Protein AF-A0A151IA09-F1 (afdb_monomer_lite)

pLDDT: mean 83.55, std 8.41, range [50.62, 93.25]

InterPro domains:
  IPR008906 HAT, C-terminal dimerisation domain [PF05699] (2-46)
  IPR012337 Ribonuclease H-like superfamily [SSF53098] (2-50)

Radius of gyration: 20.12 Å; chains: 1; bounding box: 46×38×45 Å

Structure (mmCIF, N/CA/C/O backbone):
data_AF-A0A151IA09-F1
#
_entry.id   AF-A0A151IA09-F1
#
loop_
_atom_site.group_PDB
_atom_site.id
_atom_site.type_symbol
_atom_site.label_atom_id
_atom_site.label_alt_id
_atom_site.label_comp_id
_atom_site.label_asym_id
_atom_site.label_entity_id
_atom_site.label_seq_id
_atom_site.pdbx_PDB_ins_code
_atom_site.Cartn_x
_atom_site.Cartn_y
_atom_site.Cartn_z
_atom_site.occupancy
_atom_site.B_iso_or_equiv
_atom_site.auth_seq_id
_atom_site.auth_comp_id
_atom_site.auth_asym_id
_atom_site.auth_atom_id
_atom_site.pdbx_PDB_model_num
ATOM 1 N N . MET A 1 1 ? 14.567 -18.422 -20.716 1.00 65.06 1 MET A N 1
ATOM 2 C CA . MET A 1 1 ? 13.732 -17.456 -19.955 1.00 65.06 1 MET A CA 1
ATOM 3 C C . MET A 1 1 ? 14.309 -17.202 -18.546 1.00 65.06 1 MET A C 1
ATOM 5 O O . MET A 1 1 ? 13.610 -17.335 -17.549 1.00 65.06 1 MET A O 1
ATOM 9 N N . ILE A 1 2 ? 15.602 -16.855 -18.456 1.00 83.81 2 ILE A N 1
ATOM 10 C CA . ILE A 1 2 ? 16.317 -16.563 -17.190 1.00 83.81 2 ILE A CA 1
ATOM 11 C C . ILE A 1 2 ? 16.802 -15.108 -17.193 1.00 83.81 2 ILE A C 1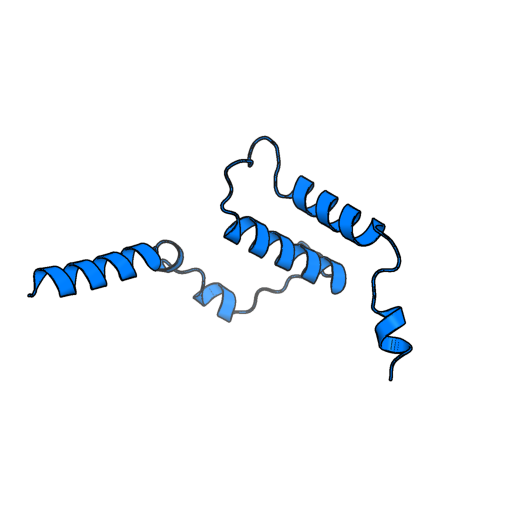
ATOM 13 O O . ILE A 1 2 ? 16.575 -14.390 -16.227 1.00 83.81 2 ILE A O 1
ATOM 17 N N . ALA A 1 3 ? 17.338 -14.641 -18.326 1.00 86.94 3 ALA A N 1
ATOM 18 C CA . ALA A 1 3 ? 17.773 -13.257 -18.514 1.00 86.94 3 ALA A CA 1
ATOM 19 C C . ALA A 1 3 ? 16.685 -12.219 -18.167 1.00 86.94 3 ALA A C 1
ATOM 21 O O . ALA A 1 3 ? 16.947 -11.291 -17.413 1.00 86.94 3 ALA A O 1
ATOM 22 N N . LEU A 1 4 ? 15.441 -12.418 -18.624 1.00 87.25 4 LEU A N 1
ATOM 23 C CA . LEU A 1 4 ? 14.326 -11.511 -18.303 1.00 87.25 4 LEU A CA 1
ATOM 24 C C . LEU A 1 4 ? 13.989 -11.472 -16.805 1.00 87.25 4 LEU A C 1
ATOM 26 O O . LEU A 1 4 ? 13.643 -10.420 -16.281 1.00 87.25 4 LEU A O 1
ATOM 30 N N . LYS A 1 5 ? 14.117 -12.603 -16.099 1.00 86.94 5 LYS A N 1
ATOM 31 C CA . LYS A 1 5 ? 13.884 -12.651 -14.649 1.00 86.94 5 LYS A CA 1
ATOM 32 C C . LYS A 1 5 ? 14.978 -11.892 -13.902 1.00 86.94 5 LYS A C 1
ATOM 34 O O . LYS A 1 5 ? 14.668 -11.134 -12.992 1.00 86.94 5 LYS A O 1
ATOM 39 N N . LEU A 1 6 ? 16.232 -12.033 -14.330 1.00 87.25 6 LEU A N 1
ATOM 40 C CA . LEU A 1 6 ? 17.355 -11.297 -13.752 1.00 87.25 6 LEU A CA 1
ATOM 41 C C . LEU A 1 6 ? 17.205 -9.778 -13.944 1.00 87.25 6 LEU A C 1
ATOM 43 O O . LEU A 1 6 ? 17.431 -9.024 -13.008 1.00 87.25 6 LEU A O 1
ATOM 47 N N . LEU A 1 7 ? 16.739 -9.345 -15.119 1.00 83.50 7 LEU A N 1
ATOM 48 C CA . LEU A 1 7 ? 16.431 -7.940 -15.417 1.00 83.50 7 LEU A CA 1
ATOM 49 C C . LEU A 1 7 ? 15.212 -7.394 -14.652 1.00 83.50 7 LEU A C 1
ATOM 51 O O . LEU A 1 7 ? 15.101 -6.185 -14.478 1.00 83.50 7 LEU A O 1
ATOM 55 N N . SER A 1 8 ? 14.301 -8.259 -14.194 1.00 86.38 8 SER A N 1
ATOM 56 C CA . SER A 1 8 ? 13.146 -7.851 -13.377 1.00 86.38 8 SER A CA 1
ATOM 57 C C . SER A 1 8 ? 13.485 -7.630 -11.901 1.00 86.38 8 SER A C 1
ATOM 59 O O . SER A 1 8 ? 12.692 -7.037 -11.169 1.00 86.38 8 SER A O 1
ATOM 61 N N . LEU A 1 9 ? 14.652 -8.102 -11.453 1.00 85.62 9 LEU A N 1
ATOM 62 C CA . LEU A 1 9 ? 15.099 -7.896 -10.084 1.00 85.62 9 LEU A CA 1
ATOM 63 C C . LEU A 1 9 ? 15.609 -6.459 -9.918 1.00 85.62 9 LEU A C 1
ATOM 65 O O . LEU A 1 9 ? 16.360 -5.965 -10.762 1.00 85.62 9 LEU A O 1
ATOM 69 N N . PRO A 1 10 ? 15.240 -5.772 -8.827 1.00 83.44 10 PRO A N 1
ATOM 70 C CA . PRO A 1 10 ? 15.800 -4.465 -8.531 1.00 83.44 10 PRO A CA 1
ATOM 71 C C . PRO A 1 10 ? 17.307 -4.609 -8.286 1.00 83.44 10 PRO A C 1
ATOM 73 O O . PRO A 1 10 ? 17.732 -5.257 -7.334 1.00 83.44 10 PRO A O 1
ATOM 76 N N . LEU A 1 11 ? 18.116 -3.995 -9.151 1.00 83.19 11 LEU A N 1
ATOM 77 C CA . LEU A 1 11 ? 19.579 -4.066 -9.068 1.00 83.19 11 LEU A CA 1
ATOM 78 C C . LEU A 1 11 ? 20.151 -3.222 -7.914 1.00 83.19 11 LEU A C 1
ATOM 80 O O . LEU A 1 11 ? 21.309 -3.379 -7.541 1.00 83.19 11 LEU A O 1
ATOM 84 N N . SER A 1 12 ? 19.355 -2.299 -7.368 1.00 88.69 12 SER A N 1
ATOM 85 C CA . SER A 1 12 ? 19.781 -1.359 -6.334 1.00 88.69 12 SER A CA 1
ATOM 86 C C . SER A 1 12 ? 18.702 -1.115 -5.284 1.00 88.69 12 SER A C 1
ATOM 88 O O . SER A 1 12 ? 17.500 -1.284 -5.517 1.00 88.69 12 SER A O 1
ATOM 90 N N . ASN A 1 13 ? 19.144 -0.631 -4.124 1.00 90.88 13 ASN A N 1
ATOM 91 C CA . ASN A 1 13 ? 18.269 -0.278 -3.010 1.00 90.88 13 ASN A CA 1
ATOM 92 C C . ASN A 1 13 ? 17.411 0.976 -3.273 1.00 90.88 13 ASN A C 1
ATOM 94 O O . ASN A 1 13 ? 16.465 1.247 -2.537 1.00 90.88 13 ASN A O 1
ATOM 98 N N . ALA A 1 14 ? 17.677 1.712 -4.356 1.00 90.38 14 ALA A N 1
ATOM 99 C CA . ALA A 1 14 ? 16.935 2.919 -4.716 1.00 90.38 14 ALA A CA 1
ATOM 100 C C . ALA A 1 14 ? 15.423 2.662 -4.880 1.00 90.38 14 ALA A C 1
ATOM 102 O O . ALA A 1 14 ? 14.600 3.543 -4.630 1.00 90.38 14 ALA A O 1
ATOM 103 N N . VAL A 1 15 ? 15.034 1.445 -5.281 1.00 87.81 15 VAL A N 1
ATOM 104 C CA . VAL A 1 15 ? 13.619 1.048 -5.370 1.00 87.81 15 VAL A CA 1
ATOM 105 C C . VAL A 1 15 ? 12.975 0.999 -3.984 1.00 87.81 15 VAL A C 1
ATOM 107 O O . VAL A 1 15 ? 11.871 1.508 -3.800 1.00 87.81 15 VAL A O 1
ATOM 110 N N . VAL A 1 16 ? 13.679 0.443 -3.000 1.00 90.81 16 VAL A N 1
ATOM 111 C CA . VAL A 1 16 ? 13.217 0.345 -1.61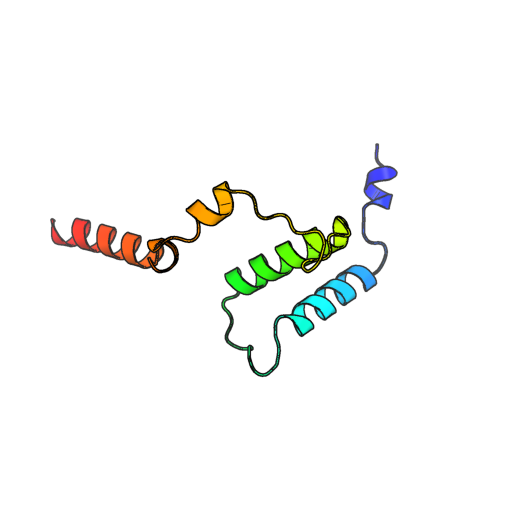1 1.00 90.81 16 VAL A CA 1
ATOM 112 C C . VAL A 1 16 ? 13.155 1.732 -0.967 1.00 90.81 16 VAL A C 1
ATOM 114 O O . VAL A 1 16 ? 12.153 2.078 -0.343 1.00 90.81 16 VAL A O 1
ATOM 117 N N . GLU A 1 17 ? 14.163 2.576 -1.186 1.00 92.81 17 GLU A N 1
ATOM 118 C CA . GLU A 1 17 ? 14.180 3.965 -0.702 1.00 92.81 17 GLU A CA 1
ATOM 119 C C . GLU A 1 17 ? 13.027 4.798 -1.270 1.00 92.81 17 GLU A C 1
ATOM 121 O O . GLU A 1 17 ? 12.390 5.567 -0.545 1.00 92.81 17 GLU A O 1
ATOM 126 N N . ARG A 1 18 ? 12.681 4.594 -2.548 1.00 91.06 18 ARG A N 1
ATOM 127 C CA . ARG A 1 18 ? 11.501 5.219 -3.158 1.00 91.06 18 ARG A CA 1
ATOM 128 C C . ARG A 1 18 ? 10.217 4.801 -2.444 1.00 91.06 18 ARG A C 1
ATOM 130 O O . ARG A 1 18 ? 9.384 5.656 -2.146 1.00 91.06 18 ARG A O 1
ATOM 137 N N . VAL A 1 19 ? 10.060 3.513 -2.134 1.00 91.62 19 VAL A N 1
ATOM 138 C CA . VAL A 1 19 ? 8.903 3.007 -1.378 1.00 91.62 19 VAL A CA 1
ATOM 139 C C . VAL A 1 19 ? 8.865 3.614 0.027 1.00 91.62 19 VAL A C 1
ATOM 141 O O . VAL A 1 19 ? 7.810 4.084 0.453 1.00 91.62 19 VAL A O 1
ATOM 144 N N . PHE A 1 20 ? 10.001 3.711 0.722 1.00 91.88 20 PHE A N 1
ATOM 145 C CA . PHE A 1 20 ? 10.072 4.368 2.030 1.00 91.88 20 PHE A CA 1
ATOM 146 C C . PHE A 1 20 ? 9.712 5.855 1.977 1.00 91.88 20 PHE A C 1
ATOM 148 O O . PHE A 1 20 ? 9.007 6.344 2.859 1.00 91.88 20 PHE A O 1
ATOM 155 N N . SER A 1 21 ? 10.112 6.569 0.925 1.00 93.19 21 SER A N 1
ATOM 156 C CA . SER A 1 21 ? 9.700 7.960 0.707 1.00 93.19 21 SER A CA 1
ATOM 157 C C . SER A 1 21 ? 8.175 8.090 0.564 1.00 93.19 21 SER A C 1
ATOM 159 O O . SER A 1 21 ? 7.549 8.940 1.204 1.00 93.1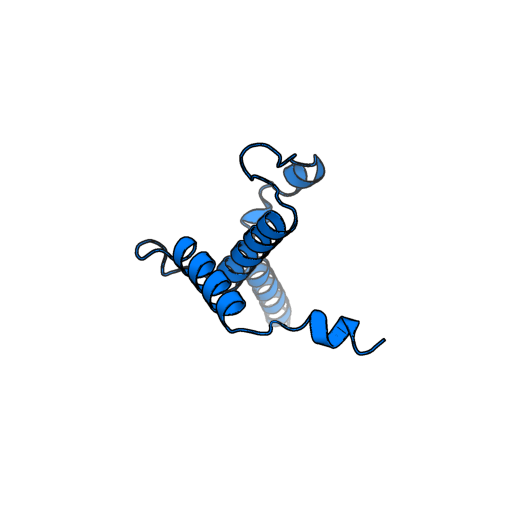9 21 SER A O 1
ATOM 161 N N . ILE A 1 22 ? 7.539 7.180 -0.185 1.00 91.50 22 ILE A N 1
ATOM 162 C CA . ILE A 1 22 ? 6.074 7.120 -0.320 1.00 91.50 22 ILE A CA 1
ATOM 163 C C . ILE A 1 22 ? 5.406 6.813 1.030 1.00 91.50 22 ILE A C 1
ATOM 165 O O . ILE A 1 22 ? 4.407 7.447 1.381 1.00 91.50 22 ILE A O 1
ATOM 169 N N . ILE A 1 23 ? 5.961 5.881 1.809 1.00 92.50 23 ILE A N 1
ATOM 170 C CA . ILE A 1 23 ? 5.466 5.556 3.154 1.00 92.50 23 ILE A CA 1
ATOM 171 C C . ILE A 1 23 ? 5.566 6.774 4.076 1.00 92.50 23 ILE A C 1
ATOM 173 O O . ILE A 1 23 ? 4.604 7.064 4.782 1.00 92.50 23 ILE A O 1
ATOM 177 N N . ASN A 1 24 ? 6.667 7.527 4.037 1.00 91.75 24 ASN A N 1
ATOM 178 C CA . ASN A 1 24 ? 6.842 8.745 4.834 1.00 91.75 24 ASN A CA 1
ATOM 179 C C . ASN A 1 24 ? 5.830 9.842 4.458 1.00 91.75 24 ASN A C 1
ATOM 181 O O . ASN A 1 24 ? 5.333 10.556 5.329 1.00 91.75 24 ASN A O 1
ATOM 185 N N . LEU A 1 25 ? 5.462 9.945 3.177 1.00 89.69 25 LEU A N 1
ATOM 186 C CA . LEU A 1 25 ? 4.387 10.831 2.711 1.00 89.69 25 LEU A CA 1
ATOM 187 C C . LEU A 1 25 ? 3.008 10.424 3.249 1.00 89.69 25 LEU A C 1
ATOM 189 O O . LEU A 1 25 ? 2.170 11.276 3.559 1.00 89.69 25 LEU A O 1
ATOM 193 N N . ILE A 1 26 ? 2.747 9.120 3.350 1.00 89.44 26 ILE A N 1
ATOM 194 C CA . ILE A 1 26 ? 1.500 8.603 3.916 1.00 89.44 26 ILE A CA 1
ATOM 195 C C . ILE A 1 26 ? 1.480 8.812 5.437 1.00 89.44 26 ILE A C 1
ATOM 197 O O . ILE A 1 26 ? 0.545 9.408 5.984 1.00 89.44 26 ILE A O 1
ATOM 201 N N . LYS A 1 27 ? 2.520 8.329 6.117 1.00 90.38 27 LYS A N 1
ATOM 202 C CA . LYS A 1 27 ? 2.660 8.304 7.569 1.00 90.38 27 LYS A CA 1
ATOM 203 C C . LYS A 1 27 ? 3.353 9.576 8.050 1.00 90.38 27 LYS A C 1
ATOM 205 O O . LYS A 1 27 ? 4.534 9.598 8.377 1.00 90.38 27 LYS A O 1
ATOM 210 N N . THR A 1 28 ? 2.578 10.652 8.109 1.00 89.31 28 THR A N 1
ATOM 211 C CA . THR A 1 28 ? 3.043 11.935 8.644 1.00 89.31 28 THR A CA 1
ATOM 212 C C . THR A 1 28 ? 3.080 11.918 10.175 1.00 89.31 28 THR A C 1
ATOM 214 O O . THR A 1 28 ? 2.378 11.129 10.808 1.00 89.31 28 THR A O 1
ATOM 217 N N . LYS A 1 29 ? 3.845 12.832 10.796 1.00 84.06 29 LYS A N 1
ATOM 218 C CA . LYS A 1 29 ? 3.944 12.950 12.269 1.00 84.06 29 LYS A CA 1
ATOM 219 C C . LYS A 1 29 ? 2.571 13.042 12.955 1.00 84.06 29 LYS A C 1
ATOM 221 O O . LYS A 1 29 ? 2.356 12.424 13.990 1.00 84.06 29 LYS A O 1
ATOM 226 N N . ILE A 1 30 ? 1.630 13.750 12.329 1.00 85.81 30 ILE A N 1
ATOM 227 C CA . ILE A 1 30 ? 0.255 13.936 12.820 1.00 85.81 30 ILE A CA 1
ATOM 228 C C . ILE A 1 30 ? -0.584 12.652 12.652 1.00 85.81 30 ILE A C 1
ATOM 230 O O . ILE A 1 30 ? -1.445 12.354 13.472 1.00 85.81 30 ILE A O 1
ATOM 234 N N . ARG A 1 31 ? -0.312 11.844 11.617 1.00 82.94 31 ARG A N 1
ATOM 235 C CA . ARG A 1 31 ? -1.055 10.616 11.274 1.00 82.94 31 ARG A CA 1
ATOM 236 C C . ARG A 1 31 ? -0.274 9.338 11.602 1.00 82.94 31 ARG A C 1
ATOM 238 O O . ARG A 1 31 ? -0.326 8.360 10.861 1.00 82.94 31 ARG A O 1
ATOM 245 N N . ASN A 1 32 ? 0.445 9.325 12.724 1.00 86.19 32 ASN A N 1
ATOM 246 C CA . ASN A 1 32 ? 1.276 8.183 13.124 1.00 86.19 32 ASN A CA 1
ATOM 247 C C . ASN A 1 32 ? 0.453 6.963 13.605 1.00 86.19 32 ASN A C 1
ATOM 249 O O . ASN A 1 32 ? 0.909 5.826 13.502 1.00 86.19 32 ASN A O 1
ATOM 253 N N . ARG A 1 33 ? -0.777 7.175 14.099 1.00 86.31 33 ARG A N 1
ATOM 254 C CA . ARG A 1 33 ? -1.657 6.127 14.665 1.00 86.31 33 ARG A CA 1
ATOM 255 C C . ARG A 1 33 ? -2.564 5.463 13.617 1.00 86.31 33 ARG A C 1
ATOM 257 O O . ARG A 1 33 ? -3.763 5.316 13.834 1.00 86.31 33 ARG A O 1
ATOM 264 N N . MET A 1 34 ? -2.012 5.082 12.468 1.00 86.56 34 MET A N 1
ATOM 265 C CA . MET A 1 34 ? -2.747 4.345 11.430 1.00 86.56 34 MET A CA 1
ATOM 266 C C . MET A 1 34 ? -2.583 2.831 11.620 1.00 86.56 34 MET A C 1
ATOM 268 O O . MET A 1 34 ? -1.498 2.366 11.970 1.00 86.56 34 MET A O 1
ATOM 272 N N . LYS A 1 35 ? -3.642 2.048 11.366 1.00 89.19 35 LYS A N 1
ATOM 273 C CA . LYS A 1 35 ? -3.539 0.581 11.325 1.00 89.19 35 LYS A CA 1
ATOM 274 C C . LYS A 1 35 ? -2.629 0.155 10.171 1.00 89.19 35 LYS A C 1
ATOM 276 O O . LYS A 1 35 ? -2.713 0.717 9.081 1.00 89.19 35 LYS A O 1
ATOM 281 N N . VAL A 1 36 ? -1.819 -0.878 10.392 1.00 89.19 36 VAL A N 1
ATOM 282 C CA . VAL A 1 36 ? -0.876 -1.394 9.382 1.00 89.19 36 VAL A CA 1
ATOM 283 C C . VAL A 1 36 ? -1.600 -1.814 8.097 1.00 89.19 36 VAL A C 1
ATOM 285 O O . VAL A 1 36 ? -1.177 -1.424 7.019 1.00 89.19 36 VAL A O 1
ATOM 288 N N . GLN A 1 37 ? -2.751 -2.484 8.213 1.00 89.06 37 GLN A N 1
ATOM 289 C CA . GLN A 1 37 ? -3.583 -2.886 7.066 1.00 89.06 37 GLN A CA 1
ATOM 290 C C . GLN A 1 37 ? -4.029 -1.693 6.202 1.00 89.06 37 GLN A C 1
ATOM 292 O O . GLN A 1 37 ? -4.060 -1.768 4.978 1.00 89.06 37 GLN A O 1
ATOM 297 N N . THR A 1 38 ? -4.365 -0.561 6.830 1.00 88.44 38 THR A N 1
ATOM 298 C CA . THR A 1 38 ? -4.761 0.659 6.110 1.00 88.44 38 THR A CA 1
ATOM 299 C C . THR A 1 38 ? -3.564 1.312 5.423 1.00 88.44 38 THR A C 1
ATOM 301 O O . THR A 1 38 ? -3.689 1.798 4.301 1.00 88.44 38 THR A O 1
ATOM 304 N N . LEU A 1 39 ? -2.400 1.306 6.080 1.00 92.19 39 LEU A N 1
ATOM 305 C CA . LEU A 1 39 ? -1.153 1.802 5.501 1.00 92.19 39 LEU A CA 1
ATOM 306 C C . LEU A 1 39 ? -0.747 0.979 4.271 1.00 92.19 39 LEU A C 1
ATOM 308 O O . LEU A 1 39 ? -0.400 1.558 3.245 1.00 92.19 39 LEU A O 1
ATOM 312 N N . GLU A 1 40 ? -0.834 -0.347 4.365 1.00 93.19 40 GLU A N 1
ATOM 313 C CA . GLU A 1 40 ? -0.563 -1.280 3.270 1.00 93.19 40 GLU A CA 1
ATOM 314 C C . GLU A 1 40 ? -1.498 -1.037 2.080 1.00 93.19 40 GLU A C 1
ATOM 316 O O . GLU A 1 40 ? -1.028 -0.828 0.962 1.00 93.19 40 GLU A O 1
ATOM 321 N N . ALA A 1 41 ? -2.811 -0.958 2.323 1.00 92.19 41 ALA A N 1
ATOM 322 C CA . ALA A 1 41 ? -3.787 -0.667 1.276 1.00 92.19 41 ALA A CA 1
ATOM 323 C C . ALA A 1 41 ? -3.494 0.670 0.570 1.00 92.19 41 ALA A C 1
ATOM 325 O O . ALA A 1 41 ? -3.522 0.752 -0.658 1.00 92.19 41 ALA A O 1
ATOM 326 N N . LEU A 1 42 ? -3.157 1.718 1.329 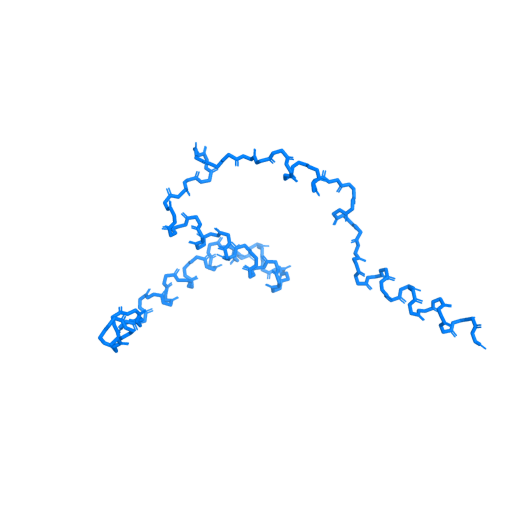1.00 92.12 42 LEU A N 1
ATOM 327 C CA . LEU A 1 42 ? -2.849 3.030 0.761 1.00 92.12 42 LEU A CA 1
ATOM 328 C C . LEU A 1 42 ? -1.528 3.037 -0.023 1.00 92.12 42 LEU A C 1
ATOM 330 O O . LEU A 1 42 ? -1.423 3.721 -1.045 1.00 92.12 42 LEU A O 1
ATOM 334 N N . LEU A 1 43 ? -0.531 2.275 0.432 1.00 93.25 43 LEU A N 1
ATOM 335 C CA . LEU A 1 43 ? 0.732 2.097 -0.276 1.00 93.25 43 LEU A CA 1
ATOM 336 C C . LEU A 1 43 ? 0.513 1.398 -1.623 1.00 93.25 43 LEU A C 1
ATOM 338 O O . LEU A 1 43 ? 0.996 1.892 -2.642 1.00 93.25 43 LEU A O 1
ATOM 342 N N . LEU A 1 44 ? -0.264 0.309 -1.642 1.00 92.56 44 LEU A N 1
ATOM 343 C CA . LEU A 1 44 ? -0.605 -0.428 -2.863 1.00 92.56 44 LEU A CA 1
ATOM 344 C C . LEU A 1 44 ? -1.301 0.466 -3.892 1.00 92.56 44 LEU A C 1
ATOM 346 O O . LEU A 1 44 ? -0.893 0.491 -5.052 1.00 92.56 44 LEU A O 1
ATOM 350 N N . ILE A 1 45 ? -2.292 1.257 -3.464 1.00 90.69 45 ILE A N 1
ATOM 351 C CA . ILE A 1 45 ? -3.006 2.195 -4.345 1.00 90.69 45 ILE A CA 1
ATOM 352 C C . ILE A 1 45 ? -2.034 3.205 -4.971 1.00 90.69 45 ILE A C 1
ATOM 354 O O . ILE A 1 45 ? -2.078 3.451 -6.176 1.00 90.69 45 ILE A O 1
ATOM 358 N N . ARG A 1 46 ? -1.120 3.777 -4.176 1.00 89.75 46 ARG A N 1
ATOM 359 C CA . ARG A 1 46 ? -0.143 4.756 -4.679 1.00 89.75 46 ARG A CA 1
ATOM 360 C C . ARG A 1 46 ? 0.861 4.148 -5.651 1.00 89.75 46 ARG A C 1
ATOM 362 O O . ARG A 1 46 ? 1.169 4.778 -6.659 1.00 89.75 46 ARG A O 1
ATOM 369 N N . ILE A 1 47 ? 1.360 2.946 -5.367 1.00 91.31 47 ILE A N 1
ATOM 370 C CA . ILE A 1 47 ? 2.281 2.236 -6.263 1.00 91.31 47 ILE A CA 1
ATOM 371 C C . ILE A 1 47 ? 1.577 1.895 -7.578 1.00 91.31 47 ILE A C 1
ATOM 373 O O . ILE A 1 47 ? 2.138 2.137 -8.643 1.00 91.31 47 ILE A O 1
ATOM 377 N N . TYR A 1 48 ? 0.335 1.408 -7.516 1.00 90.94 48 TYR A N 1
ATOM 378 C CA . TYR A 1 48 ? -0.471 1.120 -8.700 1.00 90.94 48 TYR A CA 1
ATOM 379 C C . TYR A 1 48 ? -0.624 2.365 -9.585 1.00 90.94 48 TYR A C 1
ATOM 381 O O . TYR A 1 48 ? -0.285 2.332 -10.767 1.00 90.94 48 TYR A O 1
ATOM 389 N N . PHE A 1 49 ? -1.031 3.500 -9.013 1.00 88.50 49 PHE A N 1
ATOM 390 C CA . PHE A 1 49 ? -1.145 4.746 -9.774 1.00 88.50 49 PHE A CA 1
ATOM 391 C C . PHE A 1 49 ? 0.193 5.230 -10.339 1.00 88.50 49 PHE A C 1
ATOM 393 O O . PHE A 1 49 ? 0.232 5.680 -11.483 1.00 88.50 49 PHE A O 1
ATOM 400 N N . SER A 1 50 ? 1.290 5.081 -9.590 1.00 87.12 50 SER A N 1
ATOM 401 C CA . SER A 1 50 ? 2.630 5.430 -10.069 1.00 87.12 50 SER A CA 1
ATOM 402 C C . SER A 1 50 ? 3.083 4.554 -11.237 1.00 87.12 50 SER A C 1
ATOM 404 O O . SER A 1 50 ? 3.694 5.069 -12.165 1.00 87.12 50 SER A O 1
ATOM 406 N N . ASN A 1 51 ? 2.795 3.252 -11.210 1.00 87.81 51 ASN A N 1
ATOM 407 C CA . ASN A 1 51 ? 3.194 2.320 -12.268 1.00 87.81 51 ASN A CA 1
ATOM 408 C C . ASN A 1 51 ? 2.370 2.511 -13.548 1.00 87.81 51 ASN A C 1
ATOM 410 O O . ASN A 1 51 ? 2.890 2.338 -14.646 1.00 87.81 51 ASN A O 1
ATOM 414 N N . HIS A 1 52 ? 1.095 2.883 -13.411 1.00 87.25 52 HIS A N 1
ATOM 415 C CA . HIS A 1 52 ? 0.194 3.121 -14.540 1.00 87.25 52 HIS A CA 1
ATOM 416 C C . HIS A 1 52 ? 0.173 4.586 -15.014 1.00 87.25 52 HIS A C 1
ATOM 418 O O . HIS A 1 52 ? -0.614 4.920 -15.897 1.00 87.25 52 HIS A O 1
ATOM 424 N N . ASN A 1 53 ? 1.016 5.463 -14.448 1.00 82.62 53 ASN A N 1
ATOM 425 C CA . ASN A 1 53 ? 1.038 6.908 -14.722 1.00 82.62 53 ASN A CA 1
ATOM 426 C C . ASN A 1 53 ? -0.348 7.578 -14.599 1.00 82.62 53 ASN A C 1
ATOM 428 O O . ASN A 1 53 ? -0.672 8.525 -15.318 1.00 82.62 53 ASN A O 1
ATOM 432 N N . ILE A 1 54 ? -1.180 7.093 -13.673 1.00 84.12 54 ILE A N 1
ATOM 433 C CA . ILE A 1 54 ? -2.525 7.623 -13.440 1.00 84.12 54 ILE A CA 1
ATOM 434 C C . ILE A 1 54 ? -2.423 8.750 -12.420 1.00 84.12 54 ILE A C 1
ATOM 436 O O . ILE A 1 54 ? -2.082 8.538 -11.256 1.00 84.12 54 ILE A O 1
ATOM 440 N N . CYS A 1 55 ? -2.764 9.967 -12.836 1.00 77.56 55 CYS A N 1
ATOM 441 C CA . CYS A 1 55 ? -2.923 11.069 -11.901 1.00 77.56 55 CYS A CA 1
ATOM 442 C C . CYS A 1 55 ? -4.281 10.956 -11.197 1.00 77.56 55 CYS A C 1
ATOM 444 O O . CYS A 1 55 ? -5.325 11.045 -11.851 1.00 77.56 55 CYS A O 1
ATOM 446 N N . CYS A 1 56 ? -4.266 10.839 -9.864 1.00 69.38 56 CYS A N 1
ATOM 447 C CA . CYS A 1 56 ? -5.465 10.762 -9.020 1.00 69.38 56 CYS A CA 1
ATOM 448 C C . CYS A 1 56 ? -6.463 11.898 -9.301 1.00 69.38 56 CYS A C 1
ATOM 450 O O . CYS A 1 56 ? -7.664 11.719 -9.155 1.00 69.38 56 CYS A O 1
ATOM 452 N N . CYS A 1 57 ? -5.953 13.071 -9.685 1.00 68.62 57 CYS A N 1
ATOM 453 C CA . CYS A 1 57 ? -6.732 14.296 -9.836 1.00 68.62 57 CYS A CA 1
ATOM 454 C C . CYS A 1 57 ? -7.286 14.507 -11.252 1.00 68.62 57 CYS A C 1
ATOM 456 O O . CYS A 1 57 ? -8.110 15.394 -11.441 1.00 68.62 57 CYS A O 1
ATOM 458 N N . ARG A 1 58 ? -6.783 13.778 -12.257 1.00 72.81 58 ARG A N 1
ATOM 459 C CA . ARG A 1 58 ? -7.082 14.056 -13.676 1.00 72.81 58 ARG A CA 1
ATOM 460 C C . ARG A 1 58 ? -7.623 12.855 -14.440 1.00 72.81 58 ARG A C 1
ATOM 462 O O . ARG A 1 58 ? -8.470 13.027 -15.303 1.00 72.81 58 ARG A O 1
ATOM 469 N N . ASN A 1 59 ? -7.146 11.652 -14.130 1.00 75.25 59 ASN A N 1
ATOM 470 C CA . ASN A 1 59 ? -7.394 10.464 -14.952 1.00 75.25 59 ASN A CA 1
ATOM 471 C C . ASN A 1 59 ? -8.105 9.347 -14.181 1.00 75.25 59 ASN A C 1
ATOM 473 O O . ASN A 1 59 ? -8.357 8.282 -14.740 1.00 75.25 59 ASN A O 1
ATOM 477 N N . PHE A 1 60 ? -8.401 9.556 -12.897 1.00 80.81 60 PHE A N 1
ATOM 478 C CA . PHE A 1 60 ? -9.109 8.567 -12.102 1.00 80.81 60 PHE A CA 1
ATOM 479 C C . PHE A 1 60 ? -10.609 8.628 -12.400 1.00 80.81 60 PHE A C 1
ATOM 481 O O . PHE A 1 60 ? -11.318 9.505 -11.909 1.00 80.81 60 PHE A O 1
ATOM 488 N N . LEU A 1 61 ? -11.078 7.691 -13.224 1.00 79.69 61 LEU A N 1
ATOM 489 C CA . LEU A 1 61 ? -12.496 7.494 -13.498 1.00 79.69 61 LEU A CA 1
ATOM 490 C C . LEU A 1 61 ? -13.074 6.526 -12.466 1.00 79.69 61 LEU A C 1
ATOM 492 O O . LEU A 1 61 ? -12.633 5.382 -12.349 1.00 79.69 61 LEU A O 1
ATOM 496 N N . ILE A 1 62 ? -14.060 7.000 -11.709 1.00 79.94 62 ILE A N 1
ATOM 497 C CA . ILE A 1 62 ? -14.777 6.184 -10.732 1.00 79.94 62 ILE A CA 1
ATOM 498 C C . ILE A 1 62 ? -15.787 5.324 -11.493 1.00 79.94 62 ILE A C 1
ATOM 500 O O . ILE A 1 62 ? -16.629 5.843 -12.220 1.00 79.94 62 ILE A O 1
ATOM 504 N N . MET A 1 63 ? -15.699 4.005 -11.333 1.00 84.69 63 MET A N 1
ATOM 505 C CA . MET A 1 63 ? -16.676 3.072 -11.901 1.00 84.69 63 MET A CA 1
ATOM 506 C C . MET A 1 63 ? -17.957 3.077 -11.060 1.00 84.69 63 MET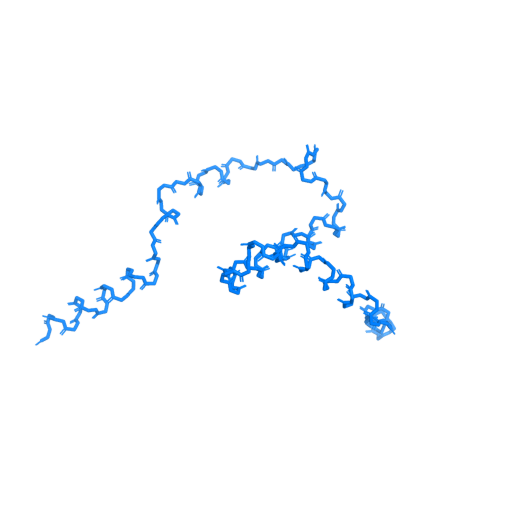 A C 1
ATOM 508 O O . MET A 1 63 ? -17.865 3.135 -9.837 1.00 84.69 63 MET A O 1
ATOM 512 N N . GLU A 1 64 ? -19.131 2.919 -11.680 1.00 86.06 64 GLU A N 1
ATOM 513 C CA . GLU A 1 64 ? -20.427 2.870 -10.972 1.00 86.06 64 GLU A CA 1
ATOM 514 C C . GLU A 1 64 ? -20.428 1.886 -9.791 1.00 86.06 64 GLU A C 1
ATOM 516 O O . GLU A 1 64 ? -20.795 2.242 -8.675 1.00 86.06 64 GLU A O 1
ATOM 521 N N . LYS A 1 65 ? -19.833 0.704 -9.990 1.00 88.00 65 LYS A N 1
ATOM 522 C CA . LYS A 1 65 ? -19.663 -0.331 -8.955 1.00 88.00 65 LYS A CA 1
ATOM 523 C C . LYS A 1 65 ? -18.913 0.143 -7.704 1.00 88.00 65 LYS A C 1
ATOM 525 O O . LYS A 1 65 ? -19.059 -0.452 -6.642 1.00 88.00 65 LYS A O 1
ATOM 530 N N . MET A 1 66 ? -18.062 1.168 -7.811 1.00 86.25 66 MET A N 1
ATOM 531 C CA . MET A 1 66 ? -17.369 1.738 -6.652 1.00 86.25 66 MET A CA 1
ATOM 532 C C . MET A 1 66 ? -18.311 2.564 -5.776 1.00 86.25 66 MET A C 1
ATOM 534 O O . MET A 1 66 ? -18.133 2.559 -4.560 1.00 86.25 66 MET A O 1
ATOM 538 N N . TYR A 1 67 ? -19.308 3.237 -6.356 1.00 84.38 67 TYR A N 1
ATOM 539 C CA . TYR A 1 67 ? -20.304 3.982 -5.584 1.00 84.38 67 TYR A CA 1
ATOM 540 C C . TYR A 1 67 ? -21.176 3.045 -4.753 1.00 84.38 67 TYR A C 1
ATOM 542 O O . TYR A 1 67 ? -21.424 3.330 -3.585 1.00 84.38 67 TYR A O 1
ATOM 550 N N . ASP A 1 68 ? -21.536 1.882 -5.298 1.00 88.50 68 ASP A N 1
ATOM 551 C CA . ASP A 1 68 ? -22.328 0.877 -4.578 1.00 88.50 68 ASP A CA 1
ATOM 552 C C . ASP A 1 68 ? -21.620 0.361 -3.316 1.00 88.50 68 ASP A C 1
ATOM 554 O O . ASP A 1 68 ? -22.265 -0.003 -2.330 1.00 88.50 68 ASP A O 1
ATOM 558 N N . LEU A 1 69 ? -20.281 0.355 -3.323 1.00 84.62 69 LEU A N 1
ATOM 559 C CA . LEU A 1 69 ? -19.458 -0.015 -2.170 1.00 84.62 69 LEU A CA 1
ATOM 560 C C . LEU A 1 69 ? -19.422 1.087 -1.100 1.00 84.62 69 LEU A C 1
ATOM 562 O O . LEU A 1 69 ? -19.195 0.778 0.071 1.00 84.62 69 LEU A O 1
ATOM 566 N N . PHE A 1 70 ? -19.681 2.346 -1.470 1.00 84.56 70 PHE A N 1
ATOM 567 C CA . PHE A 1 70 ? -19.766 3.504 -0.573 1.00 84.56 70 PHE A CA 1
ATOM 568 C C . PHE A 1 70 ? -21.122 3.596 0.136 1.00 84.56 70 PHE A C 1
ATOM 570 O O . PHE A 1 70 ? -21.805 4.617 0.119 1.00 84.56 70 PHE A O 1
ATOM 577 N N . ASN A 1 71 ? -21.507 2.515 0.809 1.00 88.81 71 ASN A N 1
ATOM 578 C CA . ASN A 1 71 ? -22.733 2.456 1.596 1.00 88.81 71 ASN A CA 1
ATOM 579 C C . ASN A 1 71 ? -22.434 2.290 3.099 1.00 88.81 71 ASN A C 1
ATOM 581 O O . ASN A 1 71 ? -21.285 2.158 3.530 1.00 88.81 71 ASN A O 1
ATOM 585 N N . TYR A 1 72 ? -23.490 2.285 3.915 1.00 82.56 72 TYR A N 1
ATOM 586 C CA . TYR A 1 72 ? -23.399 2.198 5.377 1.00 82.56 72 TYR A CA 1
ATOM 587 C C . TYR A 1 72 ? -22.589 0.987 5.887 1.00 82.56 72 TYR A C 1
ATOM 589 O O . TYR A 1 72 ? -22.004 1.043 6.970 1.00 82.56 72 TYR A O 1
ATOM 597 N N . SER A 1 73 ? -22.464 -0.080 5.087 1.00 80.38 73 SER A N 1
ATOM 598 C CA . SER A 1 73 ? -21.684 -1.270 5.443 1.00 80.38 73 SER A CA 1
ATOM 599 C C . SER A 1 73 ? -20.196 -1.001 5.680 1.00 80.38 73 SER A C 1
ATOM 601 O O . SER A 1 73 ? -19.560 -1.785 6.386 1.00 80.38 73 SER A O 1
ATOM 603 N N . ILE A 1 74 ? -19.649 0.117 5.183 1.00 79.44 74 ILE A N 1
ATOM 604 C CA . ILE A 1 74 ? -18.259 0.532 5.441 1.00 79.44 74 ILE A CA 1
ATOM 605 C C . ILE A 1 74 ? -17.983 0.690 6.942 1.00 79.44 74 ILE A C 1
ATOM 607 O O . ILE A 1 74 ? -16.878 0.400 7.403 1.00 79.44 74 ILE A O 1
ATOM 611 N N . TYR A 1 75 ? -18.978 1.118 7.721 1.00 76.94 75 TYR A N 1
ATOM 612 C CA . TYR A 1 75 ? -18.829 1.342 9.159 1.00 76.94 75 TYR A CA 1
ATOM 613 C C . TYR A 1 75 ? -19.058 0.076 9.995 1.00 76.94 75 TYR A C 1
ATOM 615 O O . TYR A 1 75 ? -18.764 0.063 11.191 1.00 76.94 75 TYR A O 1
ATOM 623 N N . HIS A 1 76 ? -19.542 -1.012 9.388 1.00 75.50 76 HIS A N 1
ATOM 624 C CA . HIS A 1 76 ? -19.726 -2.275 10.088 1.00 75.50 76 HIS A CA 1
ATOM 625 C C . HIS A 1 76 ? -18.408 -3.045 10.186 1.00 75.50 76 HIS A C 1
ATOM 627 O O . HIS A 1 76 ? -17.876 -3.579 9.212 1.00 75.50 76 HIS A O 1
ATOM 633 N N . ASN A 1 77 ? -17.891 -3.146 11.410 1.00 69.38 77 ASN A N 1
ATOM 634 C CA . ASN A 1 77 ? -16.684 -3.899 11.706 1.00 69.38 77 ASN A CA 1
ATOM 635 C C . ASN A 1 77 ? -16.943 -5.411 11.547 1.00 69.38 77 ASN A C 1
ATOM 637 O O . ASN A 1 77 ? -17.536 -6.056 12.416 1.00 69.38 77 ASN A O 1
ATOM 641 N N . LYS A 1 78 ? -16.491 -5.988 10.424 1.00 67.44 78 LYS A N 1
ATOM 642 C CA . LYS A 1 78 ? -16.645 -7.422 10.111 1.00 67.44 78 LYS A CA 1
ATOM 643 C C . LYS A 1 78 ? -16.088 -8.330 11.215 1.00 67.44 78 LYS A C 1
ATOM 645 O O . LYS A 1 78 ? -16.654 -9.394 11.464 1.00 67.44 78 LYS A O 1
ATOM 650 N N . GLU A 1 79 ? -15.029 -7.910 11.910 1.00 68.31 79 GLU A N 1
ATOM 651 C CA . GLU A 1 79 ? -14.460 -8.676 13.027 1.00 68.31 79 GLU A CA 1
ATOM 652 C C . GLU A 1 79 ? -15.330 -8.636 14.285 1.00 68.31 79 GLU A C 1
ATOM 654 O O . GLU A 1 79 ? -15.464 -9.646 14.977 1.00 68.31 79 GLU A O 1
ATOM 659 N N . GLU A 1 80 ? -15.972 -7.500 14.565 1.00 65.50 80 GLU A N 1
ATOM 660 C CA . GLU A 1 80 ? -16.887 -7.378 15.700 1.00 65.50 80 GLU A CA 1
ATOM 661 C C . GLU A 1 80 ? -18.142 -8.224 15.480 1.00 65.50 80 GLU A C 1
ATOM 663 O O . GLU A 1 80 ? -18.572 -8.939 16.384 1.00 65.50 80 GLU A O 1
ATOM 668 N N . ASN A 1 81 ? -18.659 -8.248 14.250 1.00 62.72 81 ASN A N 1
ATOM 669 C CA . ASN A 1 81 ? -19.752 -9.140 13.874 1.00 62.72 81 ASN A CA 1
ATOM 670 C C . ASN A 1 81 ? -19.346 -10.613 14.024 1.00 62.72 81 ASN A C 1
ATOM 672 O O . ASN A 1 81 ? -20.080 -11.383 14.637 1.00 62.72 81 ASN A O 1
ATOM 676 N N . LYS A 1 82 ? -18.146 -11.010 13.573 1.00 72.50 82 LYS A N 1
ATOM 677 C CA . LYS A 1 82 ? -17.640 -12.385 13.739 1.00 72.50 82 LYS A CA 1
ATOM 678 C C . LYS A 1 82 ? -17.519 -12.792 15.214 1.00 72.50 82 LYS A C 1
ATOM 680 O O . LYS A 1 82 ? -17.946 -13.891 15.568 1.00 72.50 82 LYS A O 1
ATOM 685 N N . ARG A 1 83 ? -17.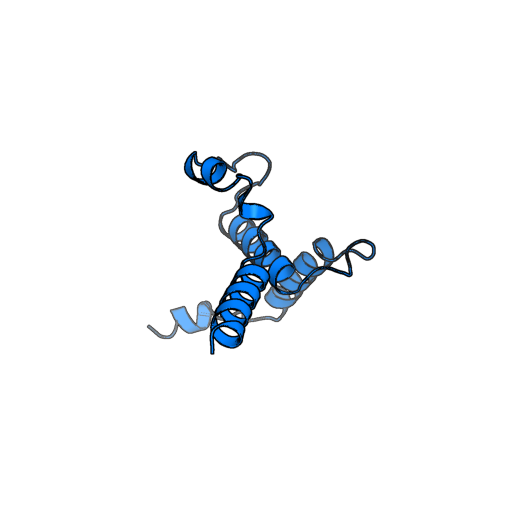023 -11.899 16.087 1.00 77.06 83 ARG A N 1
ATOM 686 C CA . ARG A 1 83 ? -17.011 -12.132 17.545 1.00 77.06 83 ARG A CA 1
ATOM 687 C C . ARG A 1 83 ? -18.419 -12.229 18.123 1.00 77.06 83 ARG A C 1
ATOM 689 O O . ARG A 1 83 ? -18.651 -13.102 18.951 1.00 77.06 83 ARG A O 1
ATOM 696 N N . ARG A 1 84 ? -19.359 -11.376 17.699 1.00 71.31 84 ARG A N 1
ATOM 697 C CA . ARG A 1 84 ? -20.763 -11.431 18.147 1.00 71.31 84 ARG A CA 1
ATOM 698 C C . ARG A 1 84 ? -21.433 -12.747 17.762 1.00 71.31 84 ARG A C 1
ATOM 700 O O . ARG A 1 84 ? -22.083 -13.340 18.614 1.00 71.31 84 ARG A O 1
ATOM 707 N N . TYR A 1 85 ? -21.219 -13.241 16.541 1.00 75.38 85 TYR A N 1
ATOM 708 C CA . TYR A 1 85 ? -21.726 -14.551 16.120 1.00 75.38 85 TYR A CA 1
ATOM 709 C C . TYR A 1 85 ? -21.105 -15.693 16.933 1.00 75.38 85 TYR A C 1
ATOM 711 O O . TYR A 1 85 ? -21.833 -16.557 17.412 1.00 75.38 85 TYR A O 1
ATOM 719 N N . GLN A 1 86 ? -19.789 -15.669 17.170 1.00 79.19 86 GLN A N 1
ATOM 720 C CA . GLN A 1 86 ? -19.132 -16.663 18.031 1.00 79.19 86 GLN A CA 1
ATOM 721 C C . GLN A 1 86 ? -19.657 -16.628 19.474 1.00 79.19 86 GLN A C 1
ATOM 723 O O . GLN A 1 86 ? -19.929 -17.678 20.049 1.00 79.19 86 GLN A O 1
ATOM 728 N N . LEU A 1 87 ? -19.858 -15.437 20.045 1.00 80.94 87 LEU A N 1
ATOM 729 C CA . LEU A 1 87 ? -20.441 -15.259 21.378 1.00 80.94 87 LEU A CA 1
ATOM 730 C C . LEU A 1 87 ? -21.906 -15.707 21.442 1.00 80.94 87 LEU A C 1
ATOM 732 O O . LEU A 1 87 ? -22.316 -16.267 22.453 1.00 80.94 87 LEU A O 1
ATOM 736 N N . MET A 1 88 ? -22.694 -15.483 20.387 1.00 81.56 88 MET A N 1
ATOM 737 C CA . MET A 1 88 ? -24.074 -15.973 20.300 1.00 81.56 88 MET A CA 1
ATOM 738 C C . MET A 1 88 ? -24.142 -17.499 20.253 1.00 81.56 88 MET A C 1
ATOM 740 O O . MET A 1 88 ? -25.018 -18.068 20.891 1.00 81.56 88 MET A O 1
ATOM 744 N N . ILE A 1 89 ? -23.229 -18.157 19.534 1.00 84.81 89 ILE A N 1
ATOM 745 C CA . ILE A 1 89 ? -23.163 -19.625 19.463 1.00 84.81 89 ILE A CA 1
ATOM 746 C C . ILE A 1 89 ? -22.753 -20.210 20.822 1.00 84.81 89 ILE A C 1
ATOM 748 O O . ILE A 1 89 ? -23.382 -21.150 21.292 1.00 84.81 89 ILE A O 1
ATOM 752 N N . LEU A 1 90 ? -21.753 -19.617 21.483 1.00 79.00 90 LEU A N 1
ATOM 753 C CA . LEU A 1 90 ? -21.267 -20.060 22.796 1.00 79.00 90 LEU A CA 1
ATOM 754 C C . LEU A 1 90 ? -22.268 -19.845 23.938 1.00 79.00 90 LEU A C 1
ATOM 756 O O . LEU A 1 90 ? -22.243 -20.600 24.895 1.00 79.00 90 LEU A O 1
ATOM 760 N N . LYS A 1 91 ? -23.136 -18.828 23.857 1.00 80.50 91 LYS A N 1
ATOM 761 C CA . LYS A 1 91 ? -24.188 -18.569 24.861 1.00 80.50 91 LYS A CA 1
ATOM 762 C C . LYS A 1 91 ? -25.456 -19.408 24.664 1.00 80.50 91 LYS A C 1
ATOM 764 O O . LYS A 1 91 ? -26.385 -19.279 25.455 1.00 80.50 91 LYS A O 1
ATOM 769 N N . LYS A 1 92 ? -25.538 -20.176 23.574 1.00 62.47 92 LYS A N 1
ATOM 770 C CA . LYS A 1 92 ? -26.694 -21.017 23.223 1.00 62.47 92 LYS A CA 1
ATOM 771 C C . LYS A 1 92 ? -26.454 -22.510 23.513 1.00 62.47 92 LYS A C 1
ATOM 773 O O . LYS A 1 92 ? -27.338 -23.313 23.229 1.00 62.47 92 LYS A O 1
ATOM 778 N N . LEU A 1 93 ? -25.278 -22.840 24.051 1.00 50.62 93 LEU A N 1
ATOM 779 C CA . LEU A 1 93 ? -24.901 -24.096 24.708 1.00 50.62 93 LEU A CA 1
ATOM 780 C C . LEU A 1 93 ? -24.919 -23.870 26.222 1.00 50.62 93 LEU A C 1
ATOM 782 O O . LEU A 1 93 ? -25.297 -24.821 26.934 1.00 50.62 93 LEU A O 1
#

Foldseek 3Di:
DVVVVVVVDDPDCVVVVVLVVVLCVVCDPVNVPDDPVVSVVVSVVVVVCVVVVNDPVPRDDDDPVNVVVVDPCVPDDPVVVVVVVVVVVVVVD

Sequence (93 aa):
MIALKLLSLPLSNAVVERVFSIINLIKTKIRNRMKVQTLEALLLIRIYFSNHNICCCRNFLIMEKMYDLFNYSIYHNKEENKRRYQLMILKKL

Secondary structure (DSSP, 8-state):
--HHHHHHS-SSTHHHHHHHHHHHHHS-GGG----HHHHHHHHHHHHHHHHTT--TTTT-PPPHHHHHHSSGGGGS-HHHHHHHHHHHHHTT-

Organism: NCBI:txid456900